Protein AF-A0AA35WB43-F1 (afdb_monomer_lite)

Radius of gyration: 21.46 Å; chains: 1; bounding box: 49×47×55 Å

Secondary structure (DSSP, 8-state):
----TT-TT-HHHHHHHHHHHTGGGGGHHHHHHHHHHSHHHHHHHHHHHHHHHHHHHHHHHHHHHHHHHT--HHHHHHHHHHHHHHHHHHHHHHHHHHHHHHHHHHHTT--

InterPro domains:
  IPR006977 Yip1 domain [PF04893] (7-93)

Organism: Geodia barretti (NCBI:txid519541)

Sequence (111 aa):
MSWNPRRRGSYGGLFAGFGFAYLPAVFTVPVTFMALQLDSFGQGLSGMIGFGVAVWTIVLSVFAVQANNNFSTGRAIAALFIPLAVFFILLLAFIAFVVVVIVIAVNEGFT

Foldseek 3Di:
DDDDVQQQQDPVLLVVLLVVLCVLVVVLVVLVVQLVVVDPVSVVSSVVSVVVSVVSSLVSNLVSQCRRHVDDSVVSNCVVCVVVVVVVVVVVVVVVVVVVVVVVCVVVPVD

pLDDT: mean 88.28, std 10.5, range [53.16, 98.06]

Structure (mmCIF, N/CA/C/O backbone):
data_AF-A0AA35WB43-F1
#
_entry.id   AF-A0AA35WB43-F1
#
loop_
_atom_site.group_PDB
_atom_site.id
_atom_site.type_symbol
_atom_site.label_atom_id
_atom_site.label_alt_id
_atom_site.label_comp_id
_atom_site.label_asym_id
_atom_site.label_entity_id
_atom_site.label_seq_id
_atom_site.pdbx_PDB_ins_code
_atom_site.Cartn_x
_atom_site.Cartn_y
_atom_site.Cartn_z
_atom_site.occupancy
_atom_site.B_iso_or_equiv
_atom_site.auth_seq_id
_atom_site.auth_comp_id
_atom_site.auth_asym_id
_atom_site.auth_atom_id
_atom_site.pdbx_PDB_model_num
ATOM 1 N N . MET A 1 1 ? -27.739 -21.934 16.094 1.00 53.47 1 MET A N 1
ATOM 2 C CA . MET A 1 1 ? -26.632 -21.237 15.404 1.00 53.47 1 MET A CA 1
ATOM 3 C C . MET A 1 1 ? -26.235 -20.046 16.270 1.00 53.47 1 MET A C 1
ATOM 5 O O . MET A 1 1 ? -26.929 -19.041 16.255 1.00 53.47 1 MET A O 1
ATOM 9 N N . SER A 1 2 ? -25.236 -20.190 17.147 1.00 57.78 2 SER A N 1
ATOM 10 C CA . SER A 1 2 ? -24.844 -19.114 18.068 1.00 57.78 2 SER A CA 1
ATOM 11 C C . SER A 1 2 ? -23.950 -18.114 17.336 1.00 57.78 2 SER A C 1
ATOM 13 O O . SER A 1 2 ? -22.828 -18.418 16.926 1.00 57.78 2 SER A O 1
ATOM 15 N N . TRP A 1 3 ? -24.480 -16.915 17.116 1.00 53.16 3 TRP A N 1
ATOM 16 C CA . TRP A 1 3 ? -23.716 -15.782 16.613 1.00 53.16 3 TRP A CA 1
ATOM 17 C C . TRP A 1 3 ? -22.647 -15.425 17.652 1.00 53.16 3 TRP A C 1
ATOM 19 O O . TRP A 1 3 ? -22.964 -14.992 18.757 1.00 53.16 3 TRP A O 1
ATOM 29 N N . ASN A 1 4 ? -21.377 -15.680 17.323 1.00 61.28 4 ASN A N 1
ATOM 30 C CA . ASN A 1 4 ? -20.242 -15.229 18.119 1.00 61.28 4 ASN A CA 1
ATOM 31 C C . ASN A 1 4 ? -19.735 -13.909 17.509 1.00 61.28 4 ASN A C 1
ATOM 33 O O . ASN A 1 4 ? -19.087 -13.957 16.459 1.00 61.28 4 ASN A O 1
ATOM 37 N N . PRO A 1 5 ? -19.994 -12.747 18.138 1.00 58.16 5 PRO A N 1
ATOM 38 C CA . PRO A 1 5 ? -19.582 -11.433 17.632 1.00 58.16 5 PRO A CA 1
ATOM 39 C C . PRO A 1 5 ? -18.066 -11.252 17.498 1.00 58.16 5 PRO A C 1
ATOM 41 O O . PRO A 1 5 ? -17.610 -10.244 16.969 1.00 58.16 5 PRO A O 1
ATOM 44 N N . ARG A 1 6 ? -17.259 -12.199 17.994 1.00 60.53 6 ARG A N 1
ATOM 45 C CA . ARG A 1 6 ? -15.799 -12.085 18.078 1.00 60.53 6 ARG A CA 1
ATOM 46 C C . ARG A 1 6 ? -15.072 -13.080 17.180 1.00 60.53 6 ARG A C 1
ATOM 48 O O . ARG A 1 6 ? -14.076 -13.664 17.608 1.0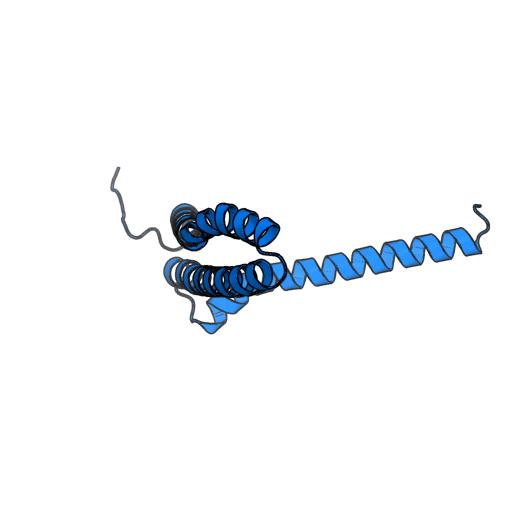0 60.53 6 ARG A O 1
ATOM 55 N N . ARG A 1 7 ? -15.522 -13.290 15.937 1.00 58.41 7 ARG A N 1
ATOM 56 C CA . ARG A 1 7 ? -14.719 -14.017 14.933 1.00 58.41 7 ARG A CA 1
ATOM 57 C C . ARG A 1 7 ? -13.525 -13.161 14.480 1.00 58.41 7 ARG A C 1
ATOM 59 O O . ARG A 1 7 ? -13.499 -12.630 13.372 1.00 58.41 7 ARG A O 1
ATOM 66 N N . ARG A 1 8 ? -12.555 -13.021 15.387 1.00 63.12 8 ARG A N 1
ATOM 67 C CA . ARG A 1 8 ? -11.218 -12.466 15.148 1.00 63.12 8 ARG A CA 1
ATOM 68 C C . ARG A 1 8 ? -10.515 -13.340 14.106 1.00 63.12 8 ARG A C 1
ATOM 70 O O . ARG A 1 8 ? -10.692 -14.556 14.118 1.00 63.12 8 ARG A O 1
ATOM 77 N N . GLY A 1 9 ? -9.773 -12.732 13.190 1.00 67.50 9 GLY A N 1
ATOM 78 C CA . GLY A 1 9 ? -9.092 -13.434 12.103 1.00 67.50 9 GLY A CA 1
ATOM 79 C C . GLY A 1 9 ? -10.012 -13.867 10.957 1.00 67.50 9 GLY A C 1
ATOM 80 O O . GLY A 1 9 ? -9.568 -14.602 10.083 1.00 67.50 9 GLY A O 1
ATOM 81 N N . SER A 1 10 ? -11.287 -13.456 10.933 1.00 82.75 10 SER A N 1
ATOM 82 C CA . SER A 1 10 ? -12.210 -13.895 9.879 1.00 82.75 10 SER A CA 1
ATOM 83 C C . SER A 1 10 ? -12.132 -13.022 8.630 1.00 82.75 10 SER A C 1
ATOM 85 O O . SER A 1 10 ? -11.965 -11.804 8.709 1.00 82.75 10 SER A O 1
ATOM 87 N N . TYR A 1 11 ? -12.338 -13.647 7.470 1.00 84.31 11 TYR A N 1
ATOM 88 C CA . TYR A 1 11 ? -12.440 -12.942 6.192 1.00 84.31 11 TYR A CA 1
ATOM 89 C C . TYR A 1 11 ? -13.551 -11.885 6.199 1.00 84.31 11 TYR A C 1
ATOM 91 O O . TYR A 1 11 ? -13.360 -10.803 5.657 1.00 84.31 11 TYR A O 1
ATOM 99 N N . GLY A 1 12 ? -14.679 -12.157 6.866 1.00 85.50 12 GLY A N 1
ATOM 100 C CA . GLY A 1 12 ? -15.790 -11.207 6.972 1.00 85.50 12 GLY A CA 1
ATOM 101 C C . GLY A 1 12 ? -15.431 -9.940 7.753 1.00 85.50 12 GLY A C 1
ATOM 102 O O . GLY A 1 12 ? -15.815 -8.848 7.345 1.00 85.50 12 GLY A O 1
ATOM 103 N N . GLY A 1 13 ? -14.653 -10.066 8.835 1.00 84.81 13 GLY A N 1
ATOM 104 C CA . GLY A 1 13 ? -14.178 -8.920 9.617 1.00 84.81 13 GLY A CA 1
ATOM 105 C C . GLY A 1 13 ? -13.225 -8.024 8.826 1.00 84.81 13 GLY A C 1
ATOM 106 O O . GLY A 1 13 ? -13.374 -6.803 8.839 1.00 84.81 13 GLY A O 1
ATOM 107 N N . LEU A 1 14 ? -12.297 -8.628 8.074 1.00 89.44 14 LEU A N 1
ATOM 108 C CA . LEU A 1 14 ? -11.416 -7.886 7.167 1.00 89.44 14 LEU A CA 1
ATOM 109 C C . LEU A 1 14 ? -12.201 -7.226 6.039 1.00 89.44 14 LEU A C 1
ATOM 111 O O . LEU A 1 14 ? -12.000 -6.047 5.783 1.00 89.44 14 LEU A O 1
ATOM 115 N N . PHE A 1 15 ? -13.112 -7.956 5.394 1.00 89.56 15 PHE A N 1
ATOM 116 C CA . PHE A 1 15 ? -13.897 -7.434 4.278 1.00 89.56 15 PHE A CA 1
ATOM 117 C C . PHE A 1 15 ? -14.753 -6.233 4.694 1.00 89.56 15 PHE A C 1
ATOM 119 O O . PHE A 1 15 ? -14.739 -5.210 4.017 1.00 89.56 15 PHE A O 1
ATOM 126 N N . ALA A 1 16 ? -15.440 -6.318 5.837 1.00 90.69 16 ALA A N 1
ATOM 127 C CA . ALA A 1 16 ? -16.211 -5.199 6.373 1.00 90.69 16 ALA A CA 1
ATOM 128 C C . ALA A 1 16 ? -15.313 -4.009 6.758 1.00 90.69 16 ALA A C 1
ATOM 130 O O . ALA A 1 16 ? -15.646 -2.865 6.451 1.00 90.69 16 ALA A O 1
ATOM 131 N N . GLY A 1 17 ? -14.162 -4.273 7.387 1.00 91.00 17 GLY A N 1
ATOM 132 C CA . GLY A 1 17 ? -13.200 -3.235 7.764 1.00 91.00 17 GLY A CA 1
ATOM 133 C C . GLY A 1 17 ? -12.612 -2.503 6.556 1.00 91.00 17 GLY A C 1
ATOM 134 O O . GLY A 1 17 ? -12.590 -1.274 6.537 1.00 91.00 17 GLY A O 1
ATOM 135 N N . PHE A 1 18 ? -12.204 -3.238 5.519 1.00 92.06 18 PHE A N 1
ATOM 136 C CA . PHE A 1 18 ? -11.745 -2.646 4.265 1.00 92.06 18 PHE A CA 1
ATOM 137 C C . PHE A 1 18 ? -12.877 -1.907 3.551 1.00 92.06 18 PHE A C 1
ATOM 139 O O . PHE A 1 18 ? -12.692 -0.759 3.169 1.00 92.06 18 PHE A O 1
ATOM 146 N N . GLY A 1 19 ? -14.071 -2.497 3.440 1.00 91.38 19 GLY A N 1
ATOM 147 C CA . GLY A 1 19 ? -15.227 -1.833 2.831 1.00 91.38 19 GLY A CA 1
ATOM 148 C C . GLY A 1 19 ? -15.535 -0.478 3.477 1.00 91.38 19 GLY A C 1
ATOM 149 O O . GLY A 1 19 ? -15.748 0.506 2.774 1.00 91.38 19 GLY A O 1
ATOM 150 N N . PHE A 1 20 ? -15.465 -0.398 4.809 1.00 92.62 20 PHE A N 1
ATOM 151 C CA . PHE A 1 20 ? -15.611 0.862 5.539 1.00 92.62 20 PHE A CA 1
ATOM 152 C C . PHE A 1 20 ? -14.453 1.841 5.277 1.00 92.62 20 PHE A C 1
ATOM 154 O O . PHE A 1 20 ? -14.686 3.037 5.101 1.00 92.62 20 PHE A O 1
ATOM 161 N N . ALA A 1 21 ? -13.212 1.347 5.202 1.00 94.44 21 ALA A N 1
ATOM 162 C CA . ALA A 1 21 ? -12.038 2.174 4.923 1.00 94.44 21 ALA A CA 1
ATOM 163 C C . ALA A 1 21 ? -12.127 2.902 3.569 1.00 94.44 21 ALA A C 1
ATOM 165 O O . ALA A 1 21 ? -11.706 4.053 3.477 1.00 94.44 21 ALA A O 1
ATOM 166 N N . TYR A 1 22 ? -12.722 2.267 2.553 1.00 93.50 22 TYR A N 1
ATOM 167 C CA . TYR A 1 22 ? -12.869 2.833 1.207 1.00 93.50 22 TYR A CA 1
ATOM 168 C C . TYR A 1 22 ? -14.118 3.705 1.011 1.00 93.50 22 TYR A C 1
ATOM 170 O O . TYR A 1 22 ? -14.278 4.275 -0.067 1.00 93.50 22 TYR A O 1
ATOM 178 N N . LEU A 1 23 ? -14.989 3.871 2.015 1.00 93.75 23 LEU A N 1
ATOM 179 C CA . LEU A 1 23 ? -16.208 4.683 1.869 1.00 93.75 23 LEU A CA 1
ATOM 180 C C . LEU A 1 23 ? -15.948 6.101 1.328 1.00 93.75 23 LEU A C 1
ATOM 182 O O . LEU A 1 23 ? -16.665 6.514 0.414 1.00 93.75 23 LEU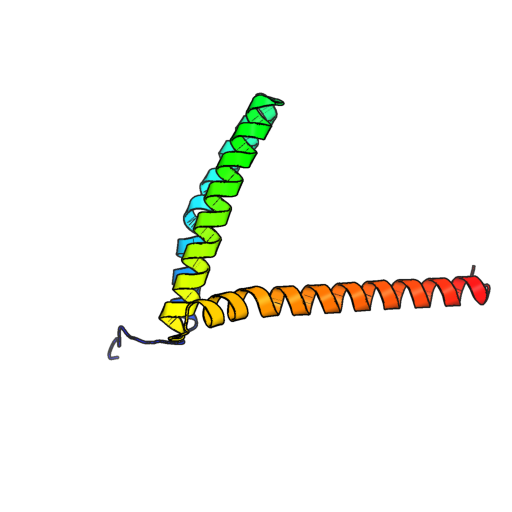 A O 1
ATOM 186 N N . PRO A 1 24 ? -14.928 6.851 1.794 1.00 90.38 24 PRO A N 1
ATOM 187 C CA . PRO A 1 24 ? -14.704 8.198 1.276 1.00 90.38 24 PRO A CA 1
ATOM 188 C C . PRO A 1 24 ? -14.226 8.235 -0.173 1.00 90.38 24 PRO A C 1
ATOM 190 O O . PRO A 1 24 ? -14.355 9.270 -0.824 1.00 90.38 24 PRO A O 1
ATOM 193 N N . ALA A 1 25 ? -13.709 7.122 -0.704 1.00 90.00 25 ALA A N 1
ATOM 194 C CA . ALA A 1 25 ? -13.278 7.047 -2.094 1.00 90.00 25 ALA A CA 1
ATOM 195 C C . ALA A 1 25 ? -14.441 7.269 -3.073 1.00 90.00 25 ALA A C 1
ATOM 197 O O . ALA A 1 25 ? -14.212 7.704 -4.193 1.00 90.00 25 ALA A O 1
ATOM 198 N N . VAL A 1 26 ? -15.695 7.066 -2.657 1.00 90.50 26 VAL A N 1
ATOM 199 C CA . VAL A 1 26 ? -16.869 7.379 -3.491 1.00 90.50 26 VAL A CA 1
ATOM 200 C C . VAL A 1 26 ? -16.943 8.878 -3.825 1.00 90.50 26 VAL A C 1
ATOM 202 O O . VAL A 1 26 ? -17.380 9.252 -4.912 1.00 90.50 26 VAL A O 1
ATOM 205 N N . PHE A 1 27 ? -16.460 9.749 -2.933 1.00 86.94 27 PHE A N 1
ATOM 206 C CA . PHE A 1 27 ? -16.475 11.199 -3.143 1.00 86.94 27 PHE A CA 1
ATOM 207 C C . PHE A 1 27 ? -15.355 11.703 -4.061 1.00 86.94 27 PHE A C 1
ATOM 209 O O . PHE A 1 27 ? -15.409 12.851 -4.498 1.00 86.94 27 PHE A O 1
ATOM 216 N N . THR A 1 28 ? -14.358 10.883 -4.406 1.00 88.12 28 THR A N 1
ATOM 217 C CA . THR A 1 28 ? -13.274 11.323 -5.304 1.00 88.12 28 THR A CA 1
ATOM 218 C C . THR A 1 28 ? -13.749 11.467 -6.749 1.00 88.12 28 THR A C 1
ATOM 220 O O . THR A 1 28 ? -13.220 12.298 -7.486 1.00 88.12 28 THR A O 1
ATOM 223 N N . VAL A 1 29 ? -14.782 10.718 -7.148 1.00 88.44 29 VAL A N 1
ATOM 224 C CA . VAL A 1 29 ? -15.376 10.769 -8.491 1.00 88.44 29 VAL A CA 1
ATOM 225 C C . VAL A 1 29 ? -15.893 12.175 -8.829 1.00 88.44 29 VAL A C 1
ATOM 227 O O . VAL A 1 29 ? -15.368 12.774 -9.769 1.00 88.44 29 VAL A O 1
ATOM 230 N N . PRO A 1 30 ? -16.851 12.768 -8.085 1.00 87.31 30 PRO A N 1
ATOM 231 C CA . PRO A 1 30 ? -17.319 14.124 -8.379 1.00 87.31 30 PRO A CA 1
ATOM 232 C C . PRO A 1 30 ? -16.210 15.177 -8.250 1.00 87.31 30 PRO A C 1
ATOM 234 O O . PRO A 1 30 ? -16.174 16.123 -9.032 1.00 87.31 30 PRO A O 1
ATOM 237 N N . VAL A 1 31 ? -15.268 14.997 -7.319 1.00 87.06 31 VAL A N 1
ATOM 238 C CA . VAL A 1 31 ? -14.128 15.910 -7.133 1.00 87.06 31 VAL A CA 1
ATOM 239 C C . VAL A 1 31 ? -13.221 15.930 -8.362 1.00 87.06 31 VAL A C 1
ATOM 241 O O . VAL A 1 31 ? -12.788 16.997 -8.791 1.00 87.06 31 VAL A O 1
ATOM 244 N N . THR A 1 32 ? -12.996 14.772 -8.980 1.00 87.81 32 THR A N 1
ATOM 245 C CA . THR A 1 32 ? -12.196 14.663 -10.204 1.00 87.81 32 THR A CA 1
ATOM 246 C C . THR A 1 32 ? -12.900 15.347 -11.379 1.00 87.81 32 THR A C 1
ATOM 248 O O . THR A 1 32 ? -12.258 16.044 -12.159 1.00 87.81 32 THR A O 1
ATOM 251 N N . PHE A 1 33 ? -14.231 15.240 -11.480 1.00 87.50 33 PHE A N 1
ATOM 252 C CA . PHE A 1 33 ? -15.002 15.983 -12.485 1.00 87.50 33 PHE A CA 1
ATOM 253 C C . PHE A 1 33 ? -14.915 17.502 -12.296 1.00 87.50 33 PHE A C 1
ATOM 255 O O . PHE A 1 33 ? -14.762 18.229 -13.276 1.00 87.50 33 PHE A O 1
ATOM 262 N N . MET A 1 34 ? -14.964 17.989 -11.053 1.00 83.56 34 MET A N 1
ATOM 263 C CA . MET A 1 34 ? -14.754 19.412 -10.757 1.00 83.56 34 MET A CA 1
ATOM 264 C C . MET A 1 34 ? -13.332 19.859 -11.118 1.00 83.56 34 MET A C 1
ATOM 266 O O . MET A 1 34 ? -13.146 20.955 -11.645 1.00 83.56 34 MET A O 1
ATOM 270 N N . ALA A 1 35 ? -12.337 18.997 -10.892 1.00 86.88 35 ALA A N 1
ATOM 271 C CA . ALA A 1 35 ? -10.941 19.281 -11.209 1.00 86.88 35 ALA A CA 1
ATOM 272 C C . ALA A 1 35 ? -10.713 19.542 -12.702 1.00 86.88 35 ALA A C 1
ATOM 274 O O . ALA A 1 35 ? -9.970 20.451 -13.059 1.00 86.88 35 ALA A O 1
ATOM 275 N N . LEU A 1 36 ? -11.395 18.782 -13.563 1.00 86.81 36 LEU A N 1
ATOM 276 C CA . LEU A 1 36 ? -11.309 18.924 -15.018 1.00 86.81 36 LEU A CA 1
ATOM 277 C C . LEU A 1 36 ? -11.903 20.243 -15.533 1.00 86.81 36 LEU A C 1
ATOM 279 O O . LEU A 1 36 ? -11.512 20.698 -16.603 1.00 86.81 36 LEU A O 1
ATOM 283 N N . GLN A 1 37 ? -12.835 20.861 -14.798 1.00 87.94 37 GLN A N 1
ATOM 284 C CA . GLN A 1 37 ? -13.450 22.132 -15.201 1.00 87.94 37 GLN A CA 1
ATOM 285 C C . GLN A 1 37 ? -12.736 23.371 -14.649 1.00 87.94 37 GLN A C 1
ATOM 287 O O . GLN A 1 37 ? -12.821 24.439 -15.247 1.00 87.94 37 GLN A O 1
ATOM 292 N N . LEU A 1 38 ? -12.048 23.245 -13.513 1.00 84.94 38 LEU A N 1
ATOM 293 C CA . LEU A 1 38 ? -11.436 24.365 -12.783 1.00 84.94 38 LEU A CA 1
ATOM 294 C C . LEU A 1 38 ? -9.917 24.488 -13.017 1.00 84.94 38 LEU A C 1
ATOM 296 O O . LEU A 1 38 ? -9.228 25.162 -12.247 1.00 84.94 38 LEU A O 1
ATOM 300 N N . ASP A 1 39 ? -9.406 23.815 -14.052 1.00 84.50 39 ASP A N 1
ATOM 301 C CA . ASP A 1 39 ? -8.004 23.800 -14.479 1.00 84.50 39 ASP A CA 1
ATOM 302 C C . ASP A 1 39 ? -7.021 23.632 -13.297 1.00 84.50 39 ASP A C 1
ATOM 304 O O . ASP A 1 39 ? -7.115 22.671 -12.529 1.00 84.50 39 ASP A O 1
ATOM 308 N N . SER A 1 40 ? -6.075 24.551 -13.110 1.00 84.00 40 SER A N 1
ATOM 309 C CA . SER A 1 40 ? -4.987 24.426 -12.137 1.00 84.00 40 SER A CA 1
ATOM 310 C C . SER A 1 40 ? -5.467 24.511 -10.677 1.00 84.00 40 SER A C 1
ATOM 312 O O . SER A 1 40 ? -4.943 23.806 -9.810 1.00 84.00 40 SER A O 1
ATOM 314 N N . PHE A 1 41 ? -6.514 25.294 -10.393 1.00 85.44 41 PHE A N 1
ATOM 315 C CA . PHE A 1 41 ? -7.137 25.340 -9.062 1.00 85.44 41 PHE A CA 1
ATOM 316 C C . PHE A 1 41 ? -7.884 24.037 -8.744 1.00 85.44 41 PHE A C 1
ATOM 318 O O . PHE A 1 41 ? -7.764 23.490 -7.645 1.00 85.44 41 PHE A O 1
ATOM 325 N N . GLY A 1 42 ? -8.606 23.504 -9.733 1.00 84.62 42 GLY A N 1
ATOM 326 C CA . GLY A 1 42 ? -9.307 22.227 -9.633 1.00 84.62 42 GLY A CA 1
ATOM 327 C C . GLY A 1 42 ? -8.371 21.055 -9.354 1.00 84.62 42 GLY A C 1
ATOM 328 O O . GLY A 1 42 ? -8.646 20.230 -8.480 1.00 84.62 42 GLY A O 1
ATOM 329 N N . GLN A 1 43 ? -7.234 21.013 -10.049 1.00 87.06 43 GLN 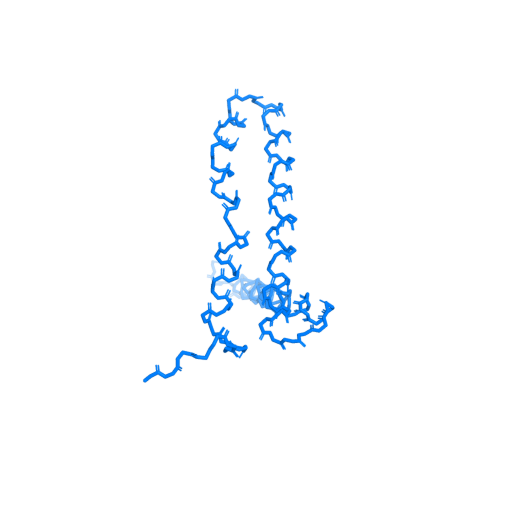A N 1
ATOM 330 C CA . GLN A 1 43 ? -6.202 19.998 -9.838 1.00 87.06 43 GLN A CA 1
ATOM 331 C C . GLN A 1 43 ? -5.607 20.062 -8.426 1.00 87.06 43 GLN A C 1
ATOM 333 O O . GLN A 1 43 ? -5.487 19.026 -7.768 1.00 87.06 43 GLN A O 1
ATOM 338 N N . GLY A 1 44 ? -5.301 21.265 -7.923 1.00 88.75 44 GLY A N 1
ATOM 339 C CA . GLY A 1 44 ? -4.794 21.450 -6.560 1.00 88.75 44 GLY A CA 1
ATOM 340 C C . GLY A 1 44 ? -5.777 20.951 -5.497 1.00 88.75 44 GLY A C 1
ATOM 341 O O . GLY A 1 44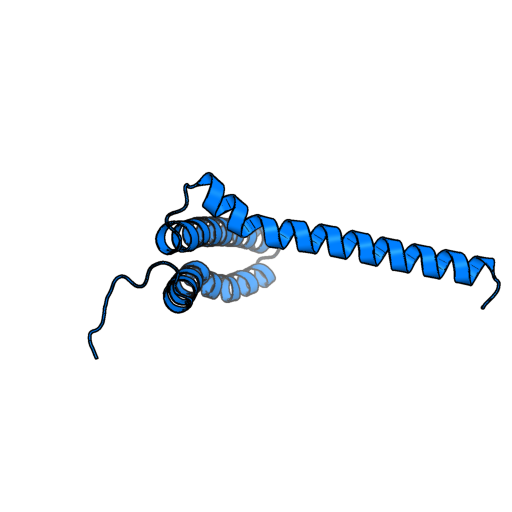 ? -5.410 20.154 -4.631 1.00 88.75 44 GLY A O 1
ATOM 342 N N . LEU A 1 45 ? -7.049 21.348 -5.604 1.00 88.31 45 LEU A N 1
ATOM 343 C CA . LEU A 1 45 ? -8.101 20.925 -4.677 1.00 88.31 45 LEU A CA 1
ATOM 344 C C . LEU A 1 45 ? -8.331 19.406 -4.721 1.00 88.31 45 LEU A C 1
ATOM 346 O O . LEU A 1 45 ? -8.441 18.760 -3.676 1.00 88.31 45 LEU A O 1
ATOM 350 N N . SER A 1 46 ? -8.351 18.821 -5.920 1.00 89.38 46 SER A N 1
ATOM 351 C CA . SER A 1 46 ? -8.481 17.374 -6.098 1.00 89.38 46 SER A CA 1
ATOM 352 C C . SER A 1 46 ? -7.310 16.610 -5.489 1.00 89.38 46 SER A C 1
ATOM 354 O O . SER A 1 46 ? -7.519 15.574 -4.860 1.00 89.38 46 SER A O 1
ATOM 356 N N . GLY A 1 47 ? -6.086 17.130 -5.617 1.00 89.75 47 GLY A N 1
ATOM 357 C CA . GLY A 1 47 ? -4.904 16.560 -4.976 1.00 89.75 47 GLY A CA 1
ATOM 358 C C . GLY A 1 47 ? -5.015 16.553 -3.450 1.00 89.75 47 GLY 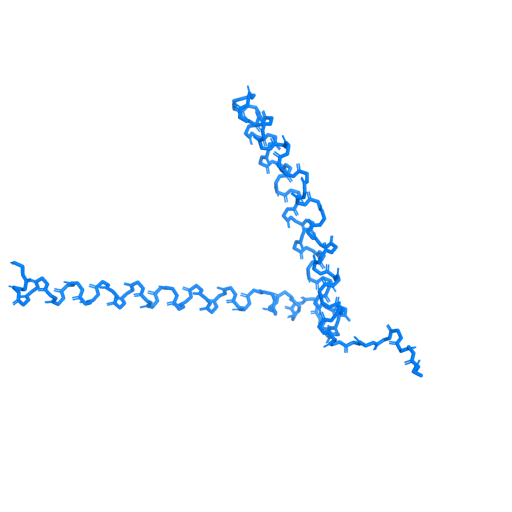A C 1
ATOM 359 O O . GLY A 1 47 ? -4.754 15.529 -2.819 1.00 89.75 47 GLY A O 1
ATOM 360 N N . MET A 1 48 ? -5.473 17.657 -2.849 1.00 92.00 48 MET A N 1
ATOM 361 C CA . MET A 1 48 ? -5.655 17.761 -1.394 1.00 92.00 48 MET A CA 1
ATOM 362 C C . MET A 1 48 ? -6.724 16.798 -0.870 1.00 92.00 48 MET A C 1
ATOM 364 O O . MET A 1 48 ? -6.502 16.102 0.123 1.00 92.00 48 MET A O 1
ATOM 368 N N . ILE A 1 49 ? -7.872 16.725 -1.548 1.00 91.88 49 ILE A N 1
ATOM 369 C CA . ILE A 1 49 ? -8.948 15.799 -1.177 1.00 91.88 49 ILE A CA 1
ATOM 370 C C . ILE A 1 49 ? -8.483 14.351 -1.357 1.00 91.88 49 ILE A C 1
ATOM 372 O O . ILE A 1 49 ? -8.665 13.533 -0.455 1.00 91.88 49 ILE A O 1
ATOM 376 N N . GLY A 1 50 ? -7.832 14.039 -2.481 1.00 92.25 50 GLY A N 1
ATOM 377 C CA . GLY A 1 50 ? -7.276 12.715 -2.753 1.00 92.25 50 GLY A CA 1
ATOM 378 C C . GLY A 1 50 ? -6.268 12.280 -1.691 1.00 92.25 50 GLY A C 1
ATOM 379 O O . GLY A 1 50 ? -6.337 11.152 -1.206 1.00 92.25 50 GLY A O 1
ATOM 380 N N . PHE A 1 51 ? -5.391 13.187 -1.257 1.00 93.00 51 PHE A N 1
ATOM 381 C CA . PHE A 1 51 ? -4.454 12.929 -0.167 1.00 93.00 51 PHE A CA 1
ATOM 382 C C . PHE A 1 51 ? -5.171 12.646 1.159 1.00 93.00 51 PHE A C 1
ATOM 384 O O . PHE A 1 51 ? -4.859 11.660 1.827 1.00 93.00 51 PHE A O 1
ATOM 391 N N . GLY A 1 52 ? -6.173 13.452 1.525 1.00 94.75 52 GLY A N 1
ATOM 392 C CA . GLY A 1 52 ? -6.968 13.226 2.735 1.00 94.75 52 GLY A CA 1
ATOM 393 C C . GLY A 1 52 ? -7.681 11.869 2.728 1.00 94.75 52 GLY A C 1
ATOM 394 O O . GLY A 1 52 ? -7.616 11.124 3.707 1.00 94.75 52 GLY A O 1
ATOM 395 N N . VAL A 1 53 ? -8.295 11.506 1.597 1.00 94.69 53 VAL A N 1
ATOM 396 C CA . VAL A 1 53 ? -8.930 10.193 1.396 1.00 94.69 53 VAL A CA 1
ATOM 397 C C . VAL A 1 53 ? -7.902 9.062 1.473 1.00 94.69 53 VAL A C 1
ATOM 399 O O . VAL A 1 53 ? -8.182 8.025 2.077 1.00 94.69 53 VAL A O 1
ATOM 402 N N . ALA A 1 54 ? -6.704 9.246 0.916 1.00 93.19 54 ALA A N 1
ATOM 403 C CA . ALA A 1 54 ? -5.636 8.254 0.991 1.00 93.19 54 ALA A CA 1
ATOM 404 C C . ALA A 1 54 ? -5.188 8.017 2.440 1.00 93.19 54 ALA A C 1
ATOM 406 O O . ALA A 1 54 ? -5.137 6.870 2.883 1.00 93.19 54 ALA A O 1
ATOM 407 N N . VAL A 1 55 ? -4.939 9.086 3.205 1.00 95.00 55 VAL A N 1
ATOM 408 C CA . VAL A 1 55 ? -4.572 8.989 4.627 1.00 95.00 55 VAL A CA 1
ATOM 409 C C . VAL A 1 55 ? -5.672 8.284 5.420 1.00 95.00 55 VAL A C 1
ATOM 411 O O . VAL A 1 55 ? -5.381 7.344 6.160 1.00 95.00 55 VAL A O 1
ATOM 414 N N . TRP A 1 56 ? -6.934 8.673 5.221 1.00 95.12 56 TRP A N 1
ATOM 415 C CA . TRP A 1 56 ? -8.087 8.015 5.841 1.00 95.12 56 TRP A CA 1
ATOM 416 C C . TRP A 1 56 ? -8.105 6.510 5.559 1.00 95.12 56 TRP A C 1
ATOM 418 O O . TRP A 1 56 ? -8.180 5.690 6.478 1.00 95.12 56 TRP A O 1
ATOM 428 N N . THR A 1 57 ? -7.998 6.149 4.280 1.00 94.88 57 THR A N 1
ATOM 429 C CA . THR A 1 57 ? -8.078 4.761 3.819 1.00 94.88 57 THR A CA 1
ATOM 430 C C . THR A 1 57 ? -6.950 3.927 4.416 1.00 94.88 57 THR A C 1
ATOM 432 O O . THR A 1 57 ? -7.194 2.823 4.903 1.00 94.88 57 THR A O 1
ATOM 435 N N . ILE A 1 58 ? -5.722 4.455 4.437 1.00 94.00 58 ILE A N 1
ATOM 436 C CA . ILE A 1 58 ? -4.553 3.769 5.000 1.00 94.00 58 ILE A CA 1
ATOM 437 C C . ILE A 1 58 ? -4.733 3.545 6.502 1.00 94.00 58 ILE A C 1
ATOM 439 O O . ILE A 1 58 ? -4.571 2.419 6.971 1.00 94.00 58 ILE A O 1
ATOM 443 N N . VAL A 1 59 ? -5.103 4.580 7.260 1.00 95.19 59 VAL A N 1
ATOM 444 C CA . VAL A 1 59 ? -5.251 4.482 8.721 1.00 95.19 59 VAL A CA 1
ATOM 445 C C . VAL A 1 59 ? -6.328 3.463 9.099 1.00 95.19 59 VAL A C 1
ATOM 447 O O . VAL A 1 59 ? -6.083 2.589 9.933 1.00 95.19 59 VAL A O 1
ATOM 450 N N . LEU A 1 60 ? -7.496 3.507 8.453 1.00 95.38 60 LEU A N 1
ATOM 451 C CA . LEU A 1 60 ? -8.563 2.546 8.736 1.00 95.38 60 LEU A CA 1
ATOM 452 C C . LEU A 1 60 ? -8.236 1.130 8.256 1.00 95.38 60 LEU A C 1
ATOM 454 O O . LEU A 1 60 ? -8.604 0.168 8.927 1.00 95.38 60 LEU A O 1
ATOM 458 N N . SER A 1 61 ? -7.493 0.984 7.158 1.00 93.62 61 SER A N 1
ATOM 459 C CA . SER A 1 61 ? -6.984 -0.320 6.715 1.00 93.62 61 SER A CA 1
ATOM 460 C C . SER A 1 61 ? -6.024 -0.921 7.742 1.00 93.62 61 SER A C 1
ATOM 462 O O . SER A 1 61 ? -6.124 -2.108 8.063 1.00 93.62 61 SER A O 1
ATOM 464 N N . VAL A 1 62 ? -5.127 -0.104 8.314 1.00 94.25 62 VAL A N 1
ATOM 465 C CA . VAL A 1 62 ? -4.223 -0.532 9.394 1.00 94.25 62 VAL A CA 1
ATOM 466 C C . VAL A 1 62 ? -5.040 -0.994 10.594 1.00 94.25 62 VAL A C 1
ATOM 468 O O . VAL A 1 62 ? -4.793 -2.090 11.093 1.00 94.25 62 VAL A O 1
ATOM 471 N N . PHE A 1 63 ? -6.048 -0.230 11.022 1.00 93.25 63 PHE A N 1
ATOM 472 C CA . PHE A 1 63 ? -6.906 -0.626 12.141 1.00 93.25 63 PHE A CA 1
ATOM 473 C C . PHE A 1 63 ? -7.730 -1.883 11.859 1.00 93.25 63 PHE A C 1
ATOM 475 O O . PHE A 1 63 ? -7.851 -2.726 12.747 1.00 93.25 63 PHE A O 1
ATOM 482 N N . ALA A 1 64 ? -8.240 -2.068 10.639 1.00 92.62 64 ALA A N 1
ATOM 483 C CA . ALA A 1 64 ? -8.961 -3.277 10.252 1.00 92.62 64 ALA A CA 1
ATOM 484 C C . ALA A 1 64 ? -8.071 -4.523 10.385 1.00 92.62 64 ALA A C 1
ATOM 486 O O . ALA A 1 64 ? -8.459 -5.508 11.017 1.00 92.62 64 ALA A O 1
ATOM 487 N N . VAL A 1 65 ? -6.842 -4.464 9.862 1.00 93.06 65 VAL A N 1
ATOM 488 C CA . VAL A 1 65 ? -5.868 -5.560 9.981 1.00 93.06 65 VAL A CA 1
ATOM 489 C C . VAL A 1 65 ? -5.437 -5.761 11.431 1.00 93.06 65 VAL A C 1
ATOM 491 O O . VAL A 1 65 ? -5.371 -6.903 11.897 1.00 93.06 65 VAL A O 1
ATOM 494 N N . GLN A 1 66 ? -5.173 -4.670 12.149 1.00 92.81 66 GLN A N 1
ATOM 495 C CA . GLN A 1 66 ? -4.731 -4.688 13.537 1.00 92.81 66 GLN A CA 1
ATOM 496 C C . GLN A 1 66 ? -5.769 -5.347 14.447 1.00 92.81 66 GLN A C 1
ATOM 498 O O . GLN A 1 66 ? -5.447 -6.301 15.155 1.00 92.81 66 GLN A O 1
ATOM 503 N N . ALA A 1 67 ? -7.014 -4.869 14.402 1.00 88.94 67 ALA A N 1
ATOM 504 C CA . ALA A 1 67 ? -8.104 -5.344 15.243 1.00 88.94 67 ALA A CA 1
ATOM 505 C C . ALA A 1 67 ? -8.528 -6.772 14.881 1.00 88.94 67 ALA A C 1
ATOM 507 O O . ALA A 1 67 ? -8.854 -7.564 15.767 1.00 88.94 67 ALA A O 1
ATOM 508 N N . ASN A 1 68 ? -8.494 -7.130 13.593 1.00 90.44 68 ASN A N 1
ATOM 509 C CA . ASN A 1 68 ? -8.867 -8.472 13.172 1.00 90.44 68 ASN A CA 1
ATOM 510 C C . ASN A 1 68 ? -7.815 -9.518 13.567 1.00 90.44 68 ASN A C 1
ATOM 512 O O . ASN A 1 68 ? -8.190 -10.618 13.960 1.00 90.44 68 ASN A O 1
ATOM 516 N N . ASN A 1 69 ? -6.522 -9.185 13.507 1.00 88.50 69 ASN A N 1
ATOM 517 C CA . ASN A 1 69 ? -5.431 -10.144 13.727 1.00 88.50 69 ASN A CA 1
ATOM 518 C C . ASN A 1 69 ? -4.695 -9.977 15.074 1.00 88.50 69 ASN A C 1
ATOM 520 O O . ASN A 1 69 ? -3.740 -10.702 15.336 1.00 88.50 69 ASN A O 1
ATOM 524 N N . ASN A 1 70 ? -5.123 -9.048 15.941 1.00 87.88 70 ASN A N 1
ATOM 525 C CA . ASN A 1 70 ? -4.427 -8.656 17.182 1.00 87.88 70 ASN A CA 1
ATOM 526 C C . ASN A 1 70 ? -2.946 -8.301 16.962 1.00 87.88 70 ASN A C 1
ATOM 528 O O . ASN A 1 70 ? -2.070 -8.664 17.750 1.00 87.88 70 ASN A O 1
ATOM 532 N N . PHE A 1 71 ? -2.646 -7.616 15.862 1.00 90.81 71 PHE A N 1
ATOM 533 C CA . PHE A 1 71 ? -1.285 -7.179 15.574 1.00 90.81 71 PHE A CA 1
ATOM 534 C C . PHE A 1 71 ? -0.919 -5.924 16.375 1.00 90.81 71 PHE A C 1
ATOM 536 O O . PHE A 1 71 ? -1.774 -5.141 16.783 1.00 90.81 71 PHE A O 1
ATOM 543 N N . SER A 1 72 ? 0.380 -5.710 16.595 1.00 92.44 72 SER A N 1
ATOM 544 C CA . SER A 1 72 ? 0.872 -4.380 16.960 1.00 92.44 72 SER A CA 1
ATOM 545 C C . SER A 1 72 ? 0.785 -3.453 15.744 1.00 92.44 72 SER A C 1
ATOM 547 O O . SER A 1 72 ? 0.748 -3.929 14.607 1.00 92.44 72 SER A O 1
ATOM 549 N N . THR A 1 73 ? 0.797 -2.135 15.954 1.00 90.25 73 THR A N 1
ATOM 550 C CA . THR A 1 73 ? 0.684 -1.150 14.864 1.00 90.25 73 THR A CA 1
ATOM 551 C C . THR A 1 73 ? 1.724 -1.388 13.764 1.00 90.25 73 THR A C 1
ATOM 553 O O . THR A 1 73 ? 1.372 -1.470 12.592 1.00 90.25 73 THR A O 1
ATOM 556 N N . GLY A 1 74 ? 2.992 -1.615 14.132 1.00 89.75 74 GLY A N 1
ATOM 557 C CA . GLY A 1 74 ? 4.059 -1.899 13.164 1.00 89.75 74 GLY A CA 1
ATOM 558 C C . GLY A 1 74 ? 3.853 -3.202 12.381 1.00 89.75 74 GLY A C 1
ATOM 559 O O . GLY A 1 74 ? 4.101 -3.243 11.180 1.00 89.75 74 GLY A O 1
ATOM 560 N N . ARG A 1 75 ? 3.333 -4.257 13.025 1.00 91.94 75 ARG A N 1
ATOM 561 C CA . ARG A 1 75 ? 3.022 -5.529 12.349 1.00 91.94 75 ARG A CA 1
ATOM 562 C C . ARG A 1 75 ? 1.818 -5.406 11.415 1.00 91.94 75 ARG A C 1
ATOM 564 O O . ARG A 1 75 ? 1.825 -6.015 10.353 1.00 91.94 75 ARG A O 1
ATOM 571 N N . ALA A 1 76 ? 0.811 -4.615 11.784 1.00 93.12 76 ALA A N 1
ATOM 572 C CA . ALA A 1 76 ? -0.344 -4.340 10.930 1.00 93.12 76 ALA A CA 1
ATOM 573 C C . ALA A 1 76 ? 0.051 -3.550 9.676 1.00 93.12 76 ALA A C 1
ATOM 575 O O . ALA A 1 76 ? -0.364 -3.905 8.576 1.00 93.12 76 ALA A O 1
ATOM 576 N N . ILE A 1 77 ? 0.917 -2.543 9.832 1.00 93.94 77 ILE A N 1
ATOM 577 C CA . ILE A 1 77 ? 1.509 -1.807 8.708 1.00 93.94 77 ILE A CA 1
ATOM 578 C C . ILE A 1 77 ? 2.290 -2.774 7.811 1.00 93.94 77 ILE A C 1
ATOM 580 O O . ILE A 1 77 ? 2.015 -2.856 6.618 1.00 93.94 77 ILE A O 1
ATOM 584 N N . ALA A 1 78 ? 3.204 -3.571 8.371 1.00 93.81 78 ALA A N 1
ATOM 585 C CA . ALA A 1 78 ? 3.971 -4.539 7.589 1.00 93.81 78 ALA A CA 1
ATOM 586 C C . ALA A 1 78 ? 3.061 -5.518 6.827 1.00 93.81 78 ALA A C 1
ATOM 588 O O . ALA A 1 78 ? 3.271 -5.750 5.643 1.00 93.81 78 ALA A O 1
ATOM 589 N N . ALA A 1 79 ? 2.005 -6.034 7.460 1.00 92.75 79 ALA A N 1
ATOM 590 C CA . ALA A 1 79 ? 1.055 -6.937 6.814 1.00 92.75 79 ALA A CA 1
ATOM 591 C C . ALA A 1 79 ? 0.326 -6.308 5.610 1.00 92.75 79 ALA A C 1
ATOM 593 O O . ALA A 1 79 ? -0.003 -7.027 4.670 1.00 92.75 79 ALA A O 1
ATOM 594 N N . LEU A 1 80 ? 0.103 -4.988 5.610 1.00 90.62 80 LEU A N 1
ATOM 595 C CA . LEU A 1 80 ? -0.465 -4.271 4.463 1.00 90.62 80 LEU A CA 1
ATOM 596 C C . LEU A 1 80 ? 0.559 -4.026 3.348 1.00 90.62 80 LEU A C 1
ATOM 598 O O . LEU A 1 80 ? 0.218 -4.148 2.174 1.00 90.62 80 LEU A O 1
ATOM 602 N N . PHE A 1 81 ? 1.804 -3.687 3.693 1.00 92.12 81 PHE A N 1
ATOM 603 C CA . PHE A 1 81 ? 2.816 -3.285 2.708 1.00 92.12 81 PHE A CA 1
ATOM 604 C C . PHE A 1 81 ? 3.666 -4.441 2.160 1.00 92.12 81 PHE A C 1
ATOM 606 O O . PHE A 1 81 ? 4.167 -4.333 1.043 1.00 92.12 81 PHE A O 1
ATOM 613 N N . ILE A 1 82 ? 3.809 -5.557 2.886 1.00 94.56 82 ILE A N 1
ATOM 614 C CA . ILE A 1 82 ? 4.571 -6.735 2.432 1.00 94.56 82 ILE A CA 1
ATOM 615 C C . ILE A 1 82 ? 4.054 -7.263 1.084 1.00 94.56 82 ILE A C 1
ATOM 617 O O . ILE A 1 82 ? 4.877 -7.430 0.185 1.00 94.56 82 ILE A O 1
ATOM 621 N N . PRO A 1 83 ? 2.738 -7.488 0.876 1.00 91.75 83 PRO A N 1
ATOM 622 C CA . PRO A 1 83 ? 2.233 -7.941 -0.421 1.00 91.75 83 PRO A CA 1
ATOM 623 C C . PRO A 1 83 ? 2.586 -6.979 -1.562 1.00 91.75 83 PRO A C 1
ATOM 625 O O . PRO A 1 83 ? 2.938 -7.420 -2.653 1.00 91.75 83 PRO A O 1
ATOM 628 N N . LEU A 1 84 ? 2.553 -5.669 -1.290 1.00 91.44 84 LEU A N 1
ATOM 629 C CA . LEU A 1 84 ? 2.914 -4.626 -2.250 1.00 91.44 84 LEU A CA 1
ATOM 630 C C . LEU A 1 84 ? 4.403 -4.684 -2.616 1.00 91.44 84 LEU A C 1
ATOM 632 O O . LEU A 1 84 ? 4.753 -4.630 -3.792 1.00 91.44 84 LEU A O 1
ATOM 636 N N . ALA A 1 85 ? 5.274 -4.838 -1.617 1.00 93.62 85 ALA A N 1
ATOM 637 C CA . ALA A 1 85 ? 6.715 -4.961 -1.819 1.00 93.62 85 ALA A CA 1
ATOM 638 C C . ALA A 1 85 ? 7.072 -6.233 -2.604 1.00 93.62 85 ALA A C 1
ATOM 640 O O . ALA A 1 85 ? 7.868 -6.176 -3.538 1.00 93.62 85 ALA A O 1
ATOM 641 N N . VAL A 1 86 ? 6.445 -7.367 -2.270 1.00 96.25 86 VAL A N 1
ATOM 642 C CA . VAL A 1 86 ? 6.627 -8.631 -2.998 1.00 96.25 86 VAL A CA 1
ATOM 643 C C . VAL A 1 86 ? 6.184 -8.480 -4.451 1.00 96.25 86 VAL A C 1
ATOM 645 O O . VAL A 1 86 ? 6.937 -8.840 -5.353 1.00 96.25 86 VAL A O 1
ATOM 648 N N . PHE A 1 87 ? 5.006 -7.899 -4.696 1.00 95.56 87 PHE A N 1
ATOM 649 C CA . PHE A 1 87 ? 4.524 -7.637 -6.051 1.00 95.56 87 PHE A CA 1
ATOM 650 C C . PHE A 1 87 ? 5.486 -6.739 -6.840 1.00 95.56 87 PHE A C 1
ATOM 652 O O . PHE A 1 87 ? 5.802 -7.039 -7.987 1.00 95.56 87 PHE A O 1
ATOM 659 N N . PHE A 1 88 ? 6.001 -5.674 -6.220 1.00 95.25 88 PHE A N 1
ATOM 660 C CA . PHE A 1 88 ? 6.951 -4.765 -6.855 1.00 95.25 88 PHE A CA 1
ATOM 661 C C . PHE A 1 88 ? 8.263 -5.465 -7.240 1.00 95.25 88 PHE A C 1
ATOM 663 O O . PHE A 1 88 ? 8.741 -5.303 -8.360 1.00 95.25 88 PHE A O 1
ATOM 670 N N . ILE A 1 89 ? 8.818 -6.298 -6.355 1.00 97.50 89 ILE A N 1
ATOM 671 C CA . ILE A 1 89 ? 10.024 -7.088 -6.645 1.00 97.50 89 ILE A CA 1
ATOM 672 C C . ILE A 1 89 ? 9.769 -8.069 -7.796 1.00 97.50 89 ILE A C 1
ATOM 674 O O . ILE A 1 89 ? 10.591 -8.173 -8.706 1.00 97.50 89 ILE A O 1
ATOM 678 N N . LEU A 1 90 ? 8.626 -8.763 -7.787 1.00 97.69 90 LEU A N 1
ATOM 679 C CA . LEU A 1 90 ? 8.250 -9.690 -8.858 1.00 97.69 90 LEU A CA 1
ATOM 680 C C . LEU A 1 90 ? 8.075 -8.974 -10.201 1.00 97.69 90 LEU A C 1
ATOM 682 O O . LEU A 1 90 ? 8.527 -9.483 -11.224 1.00 97.69 90 LEU A O 1
ATOM 686 N N . LEU A 1 91 ? 7.475 -7.782 -10.201 1.00 97.50 91 LEU A N 1
ATOM 687 C CA . LEU A 1 91 ? 7.345 -6.948 -11.393 1.00 97.50 91 LEU A CA 1
ATOM 688 C C . LEU A 1 91 ? 8.718 -6.548 -11.948 1.00 97.50 91 LEU A C 1
ATOM 690 O O . LEU A 1 91 ? 8.951 -6.684 -13.146 1.00 97.50 91 LEU A O 1
ATOM 694 N N . LEU A 1 92 ? 9.640 -6.096 -11.093 1.00 98.06 92 LEU A N 1
ATOM 695 C CA . LEU A 1 92 ? 11.002 -5.754 -11.514 1.00 98.06 92 LEU A CA 1
ATOM 696 C C . LEU A 1 92 ? 11.747 -6.966 -12.080 1.00 98.06 92 LEU A C 1
ATOM 698 O O . LEU A 1 92 ? 12.400 -6.852 -13.116 1.00 98.06 92 LEU A O 1
ATOM 702 N N . ALA A 1 93 ? 11.619 -8.130 -11.439 1.00 97.94 93 ALA A N 1
ATOM 703 C CA . ALA A 1 93 ? 12.209 -9.372 -11.927 1.00 97.94 93 ALA A CA 1
ATOM 704 C C . ALA A 1 93 ? 11.634 -9.774 -13.294 1.00 97.94 93 ALA A C 1
ATOM 706 O O . ALA A 1 93 ? 12.384 -10.163 -14.187 1.00 97.94 93 ALA A O 1
ATOM 707 N N . PHE A 1 94 ? 10.321 -9.625 -13.483 1.00 98.06 94 PHE A N 1
ATOM 708 C CA . PHE A 1 94 ? 9.662 -9.880 -14.760 1.00 98.06 94 PHE A CA 1
ATOM 709 C C . PHE A 1 94 ? 10.147 -8.927 -15.859 1.00 98.06 94 PHE A C 1
ATOM 711 O O . PHE A 1 94 ? 10.492 -9.378 -16.948 1.00 98.06 94 PHE A O 1
ATOM 718 N N . ILE A 1 95 ? 10.244 -7.625 -15.573 1.00 98.06 95 ILE A N 1
ATOM 719 C CA . ILE A 1 95 ? 10.776 -6.635 -16.522 1.00 98.06 95 ILE A CA 1
ATOM 720 C C . ILE A 1 95 ? 12.222 -6.979 -16.894 1.00 98.06 95 ILE A C 1
ATOM 722 O O . ILE A 1 95 ? 12.556 -7.009 -18.075 1.00 98.06 95 ILE A O 1
ATOM 726 N N . ALA A 1 96 ? 13.070 -7.285 -15.909 1.00 97.81 96 ALA A N 1
ATOM 727 C CA . ALA A 1 96 ? 14.457 -7.671 -16.150 1.00 97.81 96 ALA A CA 1
ATOM 728 C C . ALA A 1 96 ? 14.553 -8.927 -17.029 1.00 97.81 96 ALA A C 1
ATOM 730 O O . ALA A 1 96 ? 15.333 -8.955 -17.978 1.00 97.81 96 ALA A O 1
ATOM 731 N N . PHE A 1 97 ? 13.723 -9.937 -16.758 1.00 98.00 97 PHE A N 1
ATOM 732 C CA . PHE A 1 97 ? 13.639 -11.144 -17.574 1.00 98.00 97 PHE A CA 1
ATOM 733 C C . PHE A 1 97 ? 13.263 -10.828 -19.029 1.00 98.00 97 PHE A C 1
ATOM 735 O O . PHE A 1 97 ? 13.957 -11.263 -19.945 1.00 98.00 97 PHE A O 1
ATOM 742 N N . VAL A 1 98 ? 12.217 -10.024 -19.249 1.00 97.56 98 VAL A N 1
ATOM 743 C CA . VAL A 1 98 ? 11.785 -9.609 -20.593 1.00 97.56 98 VAL A CA 1
ATOM 744 C C . VAL A 1 98 ? 12.902 -8.863 -21.325 1.00 97.56 98 VAL A C 1
ATOM 746 O O . VAL A 1 98 ? 13.177 -9.161 -22.485 1.00 97.56 98 VAL A O 1
ATOM 749 N N . VAL A 1 99 ? 13.585 -7.935 -20.650 1.00 97.31 99 VAL A N 1
ATOM 750 C CA . VAL A 1 99 ? 14.711 -7.189 -21.229 1.00 97.31 99 VAL A CA 1
ATOM 751 C C . VAL A 1 99 ? 15.841 -8.130 -21.644 1.00 97.31 99 VAL A C 1
ATOM 753 O O . VAL A 1 99 ? 16.339 -8.014 -22.759 1.00 97.31 99 VAL A O 1
ATOM 756 N N . VAL A 1 100 ? 16.221 -9.088 -20.793 1.00 96.94 100 VAL A N 1
ATOM 757 C CA . VAL A 1 100 ? 17.270 -10.070 -21.114 1.00 96.94 100 VAL A CA 1
ATOM 758 C C . VAL A 1 100 ? 16.891 -10.902 -22.339 1.00 96.94 100 VAL A C 1
ATOM 760 O O . VAL A 1 100 ? 17.709 -11.053 -23.243 1.00 96.94 100 VAL A O 1
ATOM 763 N N . VAL A 1 101 ? 15.651 -11.394 -22.406 1.00 96.12 101 VAL A N 1
ATOM 764 C CA . VAL A 1 101 ? 15.158 -12.172 -23.555 1.00 96.12 101 VAL A CA 1
ATOM 765 C C . VAL A 1 101 ? 15.219 -11.354 -24.846 1.00 96.12 101 VAL A C 1
ATOM 767 O O . VAL A 1 101 ? 15.698 -11.857 -25.860 1.00 96.12 101 VAL A O 1
ATOM 770 N N . ILE A 1 102 ? 14.788 -10.090 -24.811 1.00 95.81 102 ILE A N 1
ATOM 771 C CA . ILE A 1 102 ? 14.844 -9.194 -25.974 1.00 95.81 102 ILE A CA 1
ATOM 772 C C . ILE A 1 102 ? 16.293 -8.975 -26.417 1.00 95.81 102 ILE A C 1
ATOM 774 O O . ILE A 1 102 ? 16.590 -9.085 -27.602 1.00 95.81 102 ILE A O 1
ATOM 778 N N . VAL A 1 103 ? 17.204 -8.702 -25.480 1.00 95.38 103 VAL A N 1
ATOM 779 C CA . VAL A 1 103 ? 18.624 -8.477 -25.792 1.00 95.38 103 VAL A CA 1
ATOM 780 C C . VAL A 1 103 ? 19.252 -9.713 -26.439 1.00 95.38 103 VAL A C 1
ATOM 782 O O . VAL A 1 103 ? 19.967 -9.579 -27.428 1.00 95.38 103 VAL A O 1
ATOM 785 N N . ILE A 1 104 ? 18.966 -10.913 -25.928 1.00 94.69 104 ILE A N 1
ATOM 786 C CA . ILE A 1 104 ? 19.450 -12.165 -26.526 1.00 94.69 104 ILE A CA 1
ATOM 787 C C . ILE A 1 104 ? 18.886 -12.338 -27.942 1.00 94.69 104 ILE A C 1
ATOM 789 O O . ILE A 1 104 ? 19.651 -12.584 -28.868 1.00 94.69 104 ILE A O 1
ATOM 793 N N . ALA A 1 105 ? 17.577 -12.147 -28.134 1.00 92.38 105 ALA A N 1
ATOM 794 C CA . ALA A 1 105 ? 16.937 -12.302 -29.441 1.00 92.38 105 ALA A CA 1
ATOM 795 C C . ALA A 1 105 ? 17.505 -11.342 -30.504 1.00 92.38 105 ALA A C 1
ATOM 797 O O . ALA A 1 105 ? 17.706 -11.742 -31.651 1.00 92.38 105 ALA A O 1
ATOM 798 N N . VAL A 1 106 ? 17.804 -10.098 -30.113 1.00 93.31 106 VAL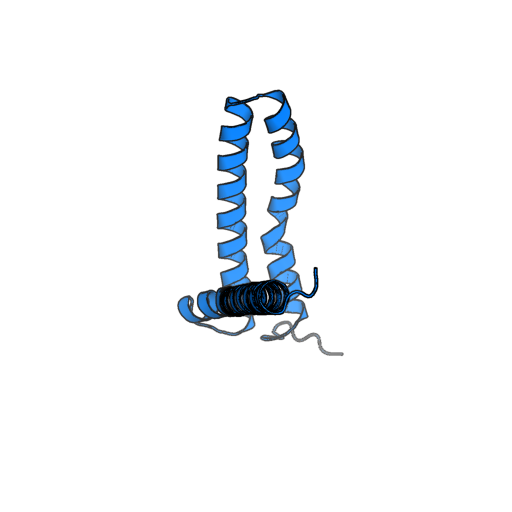 A N 1
ATOM 799 C CA . VAL A 1 106 ? 18.460 -9.103 -30.976 1.00 93.31 106 VAL A CA 1
ATOM 800 C C . VAL A 1 106 ? 19.891 -9.527 -31.315 1.00 93.31 106 VAL A C 1
ATOM 802 O O . VAL A 1 106 ? 20.300 -9.435 -32.469 1.00 93.31 106 VAL A O 1
ATOM 805 N N . ASN A 1 107 ? 20.654 -10.013 -30.332 1.00 90.31 107 ASN A N 1
ATOM 806 C CA . ASN A 1 107 ? 22.046 -10.423 -30.536 1.00 90.31 107 ASN A CA 1
ATOM 807 C C . ASN A 1 107 ? 22.181 -11.675 -31.415 1.00 90.31 107 ASN A C 1
ATOM 809 O O . ASN A 1 107 ? 23.161 -11.798 -32.146 1.00 90.31 107 ASN A O 1
ATOM 813 N N . GLU A 1 108 ? 21.217 -12.596 -31.353 1.00 84.94 108 GLU A N 1
ATOM 814 C CA . GLU A 1 108 ? 21.209 -13.824 -32.160 1.00 84.94 108 GLU A CA 1
ATOM 815 C C . GLU A 1 108 ? 20.601 -13.637 -33.564 1.00 84.94 108 GLU A C 1
ATOM 817 O O . GLU A 1 108 ? 20.556 -14.583 -34.347 1.00 84.94 108 GLU A O 1
ATOM 822 N N . GLY A 1 109 ? 20.189 -12.416 -33.929 1.00 65.56 109 GLY A N 1
ATOM 823 C CA . GLY A 1 109 ? 19.745 -12.096 -35.289 1.00 65.56 109 GLY A CA 1
ATOM 824 C C . GLY A 1 109 ? 18.373 -12.667 -35.658 1.00 65.56 109 GLY A C 1
ATOM 825 O O . GLY A 1 109 ? 18.108 -12.904 -36.833 1.00 65.56 109 GLY A O 1
ATOM 826 N N . PHE A 1 110 ? 17.481 -12.877 -34.685 1.00 63.72 110 PHE A N 1
ATOM 827 C CA . PHE A 1 110 ? 16.100 -13.319 -34.936 1.00 63.72 110 PHE A CA 1
ATOM 828 C C . PHE A 1 110 ? 15.162 -12.198 -35.445 1.00 63.72 110 PHE A C 1
ATOM 830 O O . PHE A 1 110 ? 13.942 -12.300 -35.301 1.00 63.72 110 PHE A O 1
ATOM 837 N N . THR A 1 111 ? 15.709 -11.144 -36.060 1.00 62.19 111 THR A N 1
ATOM 838 C CA . THR A 1 111 ? 14.979 -10.062 -36.747 1.00 62.19 111 THR A CA 1
ATOM 839 C C . THR A 1 111 ? 15.709 -9.632 -38.005 1.00 62.19 111 THR A C 1
ATOM 841 O O . THR A 1 111 ? 16.919 -9.338 -37.872 1.00 62.19 111 THR A O 1
#